Protein AF-A0A5K1GAY2-F1 (afdb_monomer_lite)

Sequence (49 aa):
ALKTRGNTPKYGLIFHSSFIGRASARNKGRLARYLANKCSIASRIDCFS

Secondary structure (DSSP, 8-state):
-TTTTPPPPS-GGGGGSHHHHTS-TTTHHHHHHHHHHHHHHHHHHHHH-

pLDDT: mean 93.5, std 3.13, range [79.31, 97.69]

Structure (mmCIF, N/CA/C/O backbone):
data_AF-A0A5K1GAY2-F1
#
_entry.id   AF-A0A5K1GAY2-F1
#
loop_
_atom_site.group_PDB
_atom_site.id
_atom_site.type_symbol
_atom_site.label_atom_id
_atom_site.label_alt_id
_atom_site.label_comp_id
_atom_site.label_asym_id
_atom_site.label_entity_id
_atom_site.label_seq_id
_atom_site.pdbx_PDB_ins_code
_atom_site.Cartn_x
_atom_site.Cartn_y
_atom_site.Cartn_z
_atom_site.occupancy
_atom_site.B_iso_or_equiv
_atom_site.auth_seq_id
_atom_site.auth_comp_id
_atom_site.auth_asym_i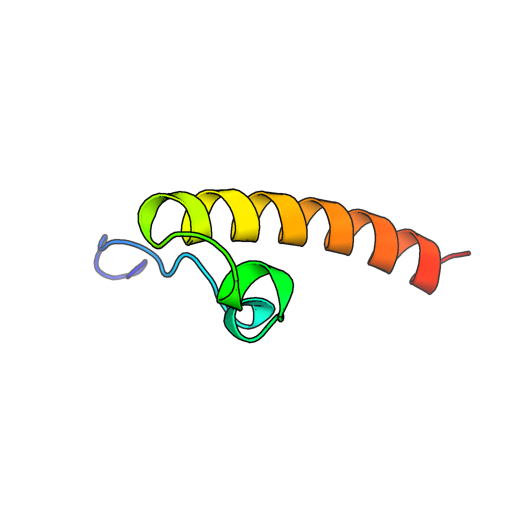d
_atom_site.auth_atom_id
_atom_site.pdbx_PDB_model_num
ATOM 1 N N . ALA A 1 1 ? -6.596 13.187 12.540 1.00 86.94 1 ALA A N 1
ATOM 2 C CA . ALA A 1 1 ? -5.420 12.336 12.830 1.00 86.94 1 ALA A CA 1
ATOM 3 C C . ALA A 1 1 ? -4.196 13.191 13.144 1.00 86.94 1 ALA A C 1
ATOM 5 O O . ALA A 1 1 ? -3.957 13.421 14.313 1.00 86.94 1 ALA A O 1
ATOM 6 N N . LEU A 1 2 ? -3.481 13.756 12.163 1.00 91.06 2 LEU A N 1
ATOM 7 C CA . LEU A 1 2 ? -2.239 14.505 12.440 1.00 91.06 2 LEU A CA 1
ATOM 8 C C . LEU A 1 2 ? -2.461 15.800 13.242 1.00 91.06 2 LEU A C 1
ATOM 10 O O . LEU A 1 2 ? -1.833 15.989 14.277 1.00 91.06 2 LEU A O 1
ATOM 14 N N . LYS A 1 3 ? -3.417 16.646 12.830 1.00 95.25 3 LYS A N 1
ATOM 15 C CA . LYS A 1 3 ? -3.752 17.897 13.545 1.00 95.25 3 LYS A CA 1
ATOM 16 C C . LYS A 1 3 ? -4.302 17.663 14.958 1.00 95.25 3 LYS A C 1
ATOM 18 O O . LYS A 1 3 ? -4.142 18.503 15.829 1.00 95.25 3 LYS A O 1
ATOM 23 N N . THR A 1 4 ? -4.928 16.510 15.179 1.00 94.00 4 THR A N 1
ATOM 24 C CA . THR A 1 4 ? -5.580 16.135 16.442 1.00 94.00 4 THR A CA 1
ATOM 25 C C . THR A 1 4 ? -4.763 15.129 17.263 1.00 94.00 4 THR A C 1
ATOM 27 O O . THR A 1 4 ? -5.300 14.554 18.202 1.00 94.00 4 THR A O 1
ATOM 30 N N . ARG A 1 5 ? -3.498 14.860 16.886 1.00 91.56 5 ARG A N 1
ATOM 31 C CA . ARG A 1 5 ? -2.608 13.837 17.489 1.00 91.56 5 ARG A CA 1
ATOM 32 C C . ARG A 1 5 ? -3.239 12.441 17.660 1.00 91.56 5 ARG A C 1
ATOM 34 O O . ARG A 1 5 ? -2.865 11.680 18.543 1.00 91.56 5 ARG A O 1
ATOM 41 N N . GLY A 1 6 ? -4.190 12.093 16.800 1.00 95.00 6 GLY A N 1
ATOM 42 C CA . GLY A 1 6 ? -4.823 10.776 16.765 1.00 95.00 6 GLY A CA 1
ATOM 43 C C . GLY A 1 6 ? -4.093 9.793 15.849 1.00 95.00 6 GLY A C 1
ATOM 44 O O . GLY A 1 6 ? -3.283 10.186 15.006 1.00 95.00 6 GLY A O 1
ATOM 45 N N . ASN A 1 7 ? -4.453 8.513 15.962 1.00 92.88 7 ASN A N 1
ATOM 46 C CA . ASN A 1 7 ? -3.911 7.446 15.122 1.00 92.88 7 ASN A CA 1
ATOM 47 C C . ASN A 1 7 ? -4.070 7.761 13.629 1.00 92.88 7 ASN A C 1
ATOM 49 O O . ASN A 1 7 ? -5.140 8.161 13.161 1.00 92.88 7 ASN A O 1
ATOM 53 N N . THR A 1 8 ? -2.991 7.575 12.875 1.00 93.75 8 THR A N 1
ATOM 54 C CA . THR A 1 8 ? -2.972 7.807 11.433 1.00 93.75 8 THR A CA 1
ATOM 55 C C . THR A 1 8 ? -3.536 6.607 10.666 1.00 93.75 8 THR A C 1
ATOM 57 O O . THR A 1 8 ? -3.428 5.461 11.120 1.00 93.75 8 THR A O 1
ATOM 60 N N . PRO A 1 9 ? -4.158 6.839 9.497 1.00 93.12 9 PRO A N 1
ATOM 61 C CA . PRO A 1 9 ? -4.636 5.752 8.650 1.00 93.12 9 PRO A CA 1
ATOM 62 C C . PRO A 1 9 ? -3.462 4.889 8.155 1.00 93.12 9 PRO A C 1
ATOM 64 O O . PRO A 1 9 ? -2.433 5.413 7.736 1.00 93.12 9 PRO A O 1
ATOM 67 N N . LYS A 1 10 ? -3.615 3.556 8.197 1.00 91.25 10 LYS A N 1
ATOM 68 C CA . LYS A 1 10 ? -2.537 2.591 7.881 1.00 91.25 10 LYS A CA 1
ATOM 69 C C . LYS A 1 10 ? -2.466 2.140 6.419 1.00 91.25 10 LYS A C 1
ATOM 71 O O . LYS A 1 10 ? -1.435 1.605 6.025 1.00 91.25 10 LYS A O 1
ATOM 76 N N . TYR A 1 11 ? -3.548 2.285 5.653 1.00 91.44 11 TYR A N 1
ATOM 77 C CA . TYR A 1 11 ? -3.702 1.587 4.369 1.00 91.44 11 TYR A CA 1
ATOM 78 C C . TYR A 1 11 ? -3.759 2.501 3.145 1.00 91.44 11 TYR A C 1
ATOM 80 O O . TYR A 1 11 ? -3.346 2.073 2.078 1.00 91.44 11 TYR A O 1
ATOM 88 N N . GLY A 1 12 ? -4.238 3.741 3.275 1.00 90.31 12 GLY A N 1
ATOM 89 C CA . GLY A 1 12 ? -4.362 4.661 2.139 1.00 90.31 12 GLY A CA 1
ATOM 90 C C . GLY A 1 12 ? -5.064 4.033 0.924 1.00 90.31 12 GLY A C 1
ATOM 91 O O . GLY A 1 12 ? -5.975 3.222 1.076 1.00 90.31 12 GLY A O 1
ATOM 92 N N . LEU A 1 13 ? -4.598 4.386 -0.277 1.00 92.44 13 LEU A N 1
ATOM 93 C CA . LEU A 1 13 ? -5.158 3.914 -1.552 1.00 92.44 13 LEU A CA 1
ATOM 94 C C . LEU A 1 13 ? -4.828 2.446 -1.867 1.00 92.44 13 LEU A C 1
ATOM 96 O O . LEU A 1 13 ? -5.559 1.791 -2.603 1.00 92.44 13 LEU A O 1
ATOM 100 N N . ILE A 1 14 ? -3.762 1.894 -1.277 1.00 93.56 14 ILE A N 1
ATOM 101 C CA . ILE A 1 14 ? -3.336 0.512 -1.544 1.00 93.56 14 ILE A CA 1
ATOM 102 C C . ILE A 1 14 ? -4.248 -0.531 -0.883 1.00 93.56 14 ILE A C 1
ATOM 104 O O . ILE A 1 14 ? -4.118 -1.714 -1.177 1.00 93.56 14 ILE A O 1
ATOM 108 N N . PHE A 1 15 ? -5.199 -0.129 -0.031 1.00 93.19 15 PHE A N 1
ATOM 109 C CA . PHE A 1 15 ? -6.097 -1.051 0.676 1.00 93.19 15 PHE A CA 1
ATOM 110 C C . PHE A 1 15 ? -6.893 -1.981 -0.251 1.00 93.19 15 PHE A C 1
ATOM 112 O O . PHE A 1 15 ? -7.133 -3.134 0.103 1.00 93.19 15 PHE A O 1
ATOM 119 N N . HIS A 1 16 ? -7.261 -1.494 -1.438 1.00 91.50 16 HIS A N 1
ATOM 120 C CA . HIS A 1 16 ? -8.017 -2.258 -2.435 1.00 91.50 16 HIS A CA 1
ATOM 121 C C . HIS A 1 16 ? -7.160 -3.258 -3.222 1.00 91.50 16 HIS A C 1
ATOM 123 O O . HIS A 1 16 ? -7.690 -4.025 -4.022 1.00 91.50 16 HIS A O 1
ATOM 129 N N . SER A 1 17 ? -5.846 -3.295 -2.987 1.00 91.88 17 SER A N 1
ATOM 130 C CA . SER A 1 17 ? -4.990 -4.333 -3.547 1.00 91.88 17 SER A CA 1
ATOM 131 C C . SER A 1 17 ? -5.443 -5.713 -3.069 1.00 91.88 17 SER A C 1
ATOM 133 O O . SER A 1 17 ? -5.624 -5.961 -1.871 1.00 91.88 17 SER A O 1
ATOM 135 N N . SER A 1 18 ? -5.541 -6.649 -4.009 1.00 92.25 18 SER A N 1
ATOM 136 C CA . SER A 1 18 ? -5.857 -8.055 -3.754 1.00 92.25 18 SER A CA 1
ATOM 137 C C . SER A 1 18 ? -4.911 -8.705 -2.732 1.00 92.25 18 SER A C 1
ATOM 139 O O . SER A 1 18 ? -5.347 -9.550 -1.949 1.00 92.25 18 SER A O 1
ATOM 141 N N . PHE A 1 19 ? -3.649 -8.265 -2.651 1.00 89.19 19 PHE A N 1
ATOM 142 C CA . PHE A 1 19 ? -2.689 -8.729 -1.643 1.00 89.19 19 PHE A CA 1
ATOM 143 C C . PHE A 1 19 ? -3.099 -8.354 -0.212 1.00 89.19 19 PHE A C 1
ATOM 145 O O . PHE A 1 19 ? -3.012 -9.183 0.693 1.00 89.19 19 PHE A O 1
ATOM 152 N N . ILE A 1 20 ? -3.579 -7.127 0.004 1.00 93.38 20 ILE A N 1
ATOM 153 C CA . ILE A 1 20 ? -4.009 -6.653 1.329 1.00 93.38 20 ILE A CA 1
ATOM 154 C C . ILE A 1 20 ? -5.383 -7.223 1.692 1.00 93.38 20 ILE A C 1
ATOM 156 O O . ILE A 1 20 ? -5.606 -7.584 2.850 1.00 93.38 20 ILE A O 1
ATOM 160 N N . GLY A 1 21 ? -6.279 -7.371 0.711 1.00 91.69 21 GLY A N 1
ATOM 161 C CA . GLY A 1 21 ? -7.599 -7.977 0.903 1.00 91.69 21 GLY A CA 1
ATOM 162 C C . GLY A 1 21 ? -7.534 -9.408 1.450 1.00 91.69 21 GLY A C 1
ATOM 163 O O . GLY A 1 21 ? -8.301 -9.748 2.349 1.00 91.69 21 GLY A O 1
ATOM 164 N N . ARG A 1 22 ? -6.567 -10.206 0.975 1.00 93.12 22 ARG A N 1
ATOM 165 C CA . ARG A 1 22 ? -6.354 -11.611 1.374 1.00 93.12 22 ARG A CA 1
ATOM 166 C C . ARG A 1 22 ? -5.638 -11.794 2.718 1.00 93.12 22 ARG A C 1
ATOM 168 O O . ARG A 1 22 ? -5.637 -12.894 3.262 1.00 93.12 22 ARG A O 1
ATOM 175 N N . ALA A 1 23 ? -5.005 -10.757 3.263 1.00 92.38 23 ALA A N 1
ATOM 176 C CA . ALA A 1 23 ? -4.245 -10.873 4.504 1.00 92.38 23 ALA A CA 1
ATOM 177 C C . ALA A 1 23 ? -5.150 -10.942 5.745 1.00 92.38 23 ALA A C 1
ATOM 179 O O . ALA A 1 23 ? -6.194 -10.290 5.814 1.00 92.38 23 ALA A O 1
ATOM 180 N N . SER A 1 24 ? -4.706 -11.664 6.780 1.00 92.88 24 SER A N 1
ATOM 181 C CA . SER A 1 24 ? -5.399 -11.687 8.073 1.00 92.88 24 SER A CA 1
ATOM 182 C C . SER A 1 24 ? -5.467 -10.286 8.693 1.00 92.88 24 SER A C 1
ATOM 184 O O . SER A 1 24 ? -4.549 -9.477 8.533 1.00 92.88 24 SER A O 1
ATOM 186 N N . ALA A 1 25 ? -6.540 -9.986 9.434 1.00 89.81 25 ALA A N 1
ATOM 187 C CA . ALA A 1 25 ? -6.802 -8.645 9.972 1.00 89.81 25 ALA A CA 1
ATOM 188 C C . ALA A 1 25 ? -5.622 -8.066 10.781 1.00 89.81 25 ALA A C 1
ATOM 190 O O . ALA A 1 25 ? -5.291 -6.889 10.640 1.00 89.81 25 ALA A O 1
ATOM 191 N N . ARG A 1 26 ? -4.925 -8.912 11.555 1.00 91.44 26 ARG A N 1
ATOM 192 C CA . ARG A 1 26 ? -3.721 -8.541 12.319 1.00 91.44 26 ARG A CA 1
ATOM 193 C C . ARG A 1 26 ? -2.547 -8.129 11.421 1.00 91.44 26 ARG A C 1
ATOM 195 O O . ARG A 1 26 ? -1.775 -7.242 11.782 1.00 91.44 26 ARG A O 1
ATOM 202 N N . ASN A 1 27 ? -2.412 -8.758 10.255 1.00 93.44 27 ASN A N 1
ATOM 203 C CA . ASN A 1 27 ? -1.260 -8.601 9.369 1.00 93.44 27 ASN A CA 1
ATOM 204 C C . ASN A 1 27 ? -1.471 -7.574 8.256 1.00 93.44 27 ASN A C 1
ATOM 206 O O . ASN A 1 27 ? -0.476 -7.100 7.707 1.00 93.44 27 ASN A O 1
ATOM 210 N N . LYS A 1 28 ? -2.716 -7.164 7.970 1.00 93.88 28 LYS A N 1
ATOM 211 C CA . LYS A 1 28 ? -3.030 -6.159 6.937 1.00 93.88 28 LYS A CA 1
ATOM 212 C C . LYS A 1 28 ? -2.136 -4.923 7.038 1.00 93.88 28 LYS A C 1
ATOM 214 O O . LYS A 1 28 ? -1.605 -4.465 6.033 1.00 93.88 28 LYS A O 1
ATOM 219 N N . GLY A 1 29 ? -1.914 -4.403 8.250 1.00 93.88 29 GLY A N 1
ATOM 220 C CA . GLY A 1 29 ? -1.090 -3.202 8.459 1.00 93.88 29 GLY A CA 1
ATOM 221 C C . GLY A 1 29 ? 0.392 -3.410 8.146 1.00 93.88 29 GLY A C 1
ATOM 222 O O . GLY A 1 29 ? 1.045 -2.517 7.610 1.00 93.88 29 GLY A O 1
ATOM 223 N N . ARG A 1 30 ? 0.928 -4.595 8.459 1.00 94.06 30 ARG A N 1
ATOM 224 C CA . ARG A 1 30 ? 2.325 -4.945 8.162 1.00 94.06 30 ARG A CA 1
ATOM 225 C C . ARG A 1 30 ? 2.507 -5.172 6.664 1.00 94.06 30 ARG A C 1
ATOM 227 O O . ARG A 1 30 ? 3.463 -4.659 6.089 1.00 94.06 30 ARG A O 1
ATOM 234 N N . LEU A 1 31 ? 1.560 -5.873 6.039 1.00 94.94 31 LEU A N 1
ATOM 235 C CA . LEU A 1 31 ? 1.597 -6.154 4.609 1.00 94.94 31 LEU A CA 1
ATOM 236 C C . LEU A 1 31 ? 1.458 -4.877 3.774 1.00 94.94 31 LEU A C 1
ATOM 238 O O . LEU A 1 31 ? 2.210 -4.704 2.824 1.00 94.94 31 LEU A O 1
ATOM 242 N N . ALA A 1 32 ? 0.579 -3.949 4.164 1.00 95.44 32 ALA A N 1
ATOM 243 C CA . ALA A 1 32 ? 0.433 -2.668 3.475 1.00 95.44 32 ALA A CA 1
ATOM 244 C C . ALA A 1 32 ? 1.734 -1.853 3.461 1.00 95.44 32 ALA A C 1
ATOM 246 O O . ALA A 1 32 ? 2.123 -1.327 2.422 1.00 95.44 32 ALA A O 1
ATOM 247 N N . ARG A 1 33 ? 2.463 -1.818 4.584 1.00 96.00 33 ARG A N 1
ATOM 248 C CA . ARG A 1 33 ? 3.774 -1.156 4.649 1.00 96.00 33 ARG A CA 1
ATOM 249 C C . ARG A 1 33 ? 4.815 -1.837 3.761 1.00 96.00 33 ARG A C 1
ATOM 251 O O . ARG A 1 33 ? 5.563 -1.158 3.067 1.00 96.00 33 ARG A O 1
ATOM 258 N N . TYR A 1 34 ? 4.862 -3.167 3.788 1.00 95.25 34 TYR A N 1
ATOM 259 C CA . TYR A 1 34 ? 5.787 -3.931 2.954 1.00 95.25 34 TYR A CA 1
ATOM 260 C C . TYR A 1 34 ? 5.520 -3.700 1.461 1.00 95.25 34 TYR A C 1
ATOM 262 O O . TYR A 1 34 ? 6.449 -3.409 0.709 1.00 95.25 34 TYR A O 1
ATOM 270 N N . LEU A 1 35 ? 4.248 -3.755 1.055 1.00 95.25 35 LEU A N 1
ATOM 271 C CA . LEU A 1 35 ? 3.826 -3.522 -0.321 1.00 95.25 35 LEU A CA 1
ATOM 272 C C . LEU A 1 35 ? 4.179 -2.107 -0.790 1.00 95.25 35 LEU A C 1
ATOM 274 O O . LEU A 1 35 ? 4.786 -1.964 -1.845 1.00 95.25 35 LEU A O 1
ATOM 278 N N . ALA A 1 36 ? 3.879 -1.077 0.009 1.00 96.25 36 ALA A N 1
ATOM 279 C CA . ALA A 1 36 ? 4.207 0.310 -0.325 1.00 96.25 36 ALA A CA 1
ATOM 280 C C . ALA A 1 36 ? 5.707 0.505 -0.611 1.00 96.25 36 ALA A C 1
ATOM 282 O O . ALA A 1 36 ? 6.074 1.170 -1.578 1.00 96.25 36 ALA A O 1
ATOM 283 N N . ASN A 1 37 ? 6.579 -0.123 0.185 1.00 96.69 37 ASN A N 1
ATOM 284 C CA . ASN A 1 37 ? 8.026 -0.048 -0.021 1.00 96.69 37 ASN A CA 1
ATOM 285 C C . ASN A 1 37 ? 8.464 -0.718 -1.329 1.00 96.69 37 ASN A C 1
ATOM 287 O O . ASN A 1 37 ? 9.313 -0.178 -2.035 1.00 96.69 37 ASN A O 1
ATOM 291 N N . LYS A 1 38 ? 7.893 -1.881 -1.667 1.00 96.38 38 LYS A N 1
ATOM 292 C CA . LYS A 1 38 ? 8.202 -2.570 -2.929 1.00 96.38 38 LYS A CA 1
ATOM 293 C C . LYS A 1 38 ? 7.682 -1.794 -4.137 1.00 96.38 38 LYS A C 1
ATOM 295 O O . LYS A 1 38 ? 8.433 -1.614 -5.090 1.00 96.38 38 LYS A O 1
ATOM 300 N N . CYS A 1 39 ? 6.461 -1.266 -4.057 1.00 95.19 39 CYS A N 1
ATOM 301 C CA . CYS A 1 39 ? 5.896 -0.410 -5.096 1.00 95.19 39 CYS A CA 1
ATOM 302 C C . CYS A 1 39 ? 6.731 0.853 -5.315 1.00 95.19 39 CYS A C 1
ATOM 304 O O . CYS A 1 39 ? 6.968 1.190 -6.461 1.00 95.19 39 CYS A O 1
ATOM 306 N N . SER A 1 40 ? 7.231 1.505 -4.260 1.00 96.38 40 SER A N 1
ATOM 307 C CA . SER A 1 40 ? 8.069 2.711 -4.384 1.00 96.38 40 SER A CA 1
ATOM 308 C C . SER A 1 40 ? 9.362 2.469 -5.176 1.00 96.38 40 SER A C 1
ATOM 310 O O . SER A 1 40 ? 9.789 3.321 -5.952 1.00 96.38 40 SER A O 1
ATOM 312 N N . ILE A 1 41 ? 9.985 1.297 -5.008 1.00 96.81 41 ILE A N 1
ATOM 313 C CA . ILE A 1 41 ? 11.179 0.923 -5.779 1.00 96.81 41 ILE A CA 1
ATOM 314 C C . ILE A 1 41 ? 10.786 0.618 -7.226 1.00 96.81 41 ILE A C 1
ATOM 316 O O . ILE A 1 41 ? 11.373 1.183 -8.144 1.00 96.81 41 ILE A O 1
ATOM 320 N N . ALA A 1 42 ? 9.768 -0.225 -7.422 1.00 97.25 42 ALA A N 1
ATOM 321 C CA . ALA A 1 42 ? 9.298 -0.609 -8.750 1.00 97.25 42 ALA A CA 1
ATOM 322 C C . ALA A 1 42 ? 8.857 0.607 -9.579 1.00 97.25 42 ALA A C 1
ATOM 324 O O . ALA A 1 42 ? 9.277 0.738 -10.719 1.00 97.25 42 ALA A O 1
ATOM 325 N N . SER A 1 43 ? 8.109 1.545 -8.988 1.00 97.00 43 SER A N 1
ATOM 326 C CA . SER A 1 43 ? 7.638 2.752 -9.674 1.00 97.00 43 SER A CA 1
ATOM 327 C C . SER A 1 43 ? 8.771 3.681 -10.102 1.00 97.00 43 SER A C 1
ATOM 329 O O . SER A 1 43 ? 8.622 4.413 -11.068 1.00 97.00 43 SER A O 1
ATOM 331 N N . ARG A 1 44 ? 9.899 3.698 -9.378 1.00 97.44 44 ARG A N 1
ATOM 332 C CA . ARG A 1 44 ? 11.072 4.489 -9.784 1.00 97.44 44 ARG A CA 1
ATOM 333 C C . ARG A 1 44 ? 11.798 3.840 -10.951 1.00 97.44 44 ARG A C 1
ATOM 335 O O . ARG A 1 44 ? 12.201 4.549 -11.858 1.00 97.44 44 ARG A O 1
ATOM 342 N N . ILE A 1 45 ? 11.951 2.518 -10.922 1.00 97.69 45 ILE A N 1
ATOM 343 C CA . ILE A 1 45 ? 12.561 1.782 -12.033 1.00 97.69 45 ILE A CA 1
ATOM 344 C C . ILE A 1 45 ? 11.705 1.958 -13.290 1.00 97.69 45 ILE A C 1
ATOM 346 O O . ILE A 1 45 ? 12.230 2.365 -14.310 1.00 97.69 45 ILE A O 1
ATOM 350 N N . ASP A 1 46 ? 10.392 1.756 -13.188 1.00 97.25 46 ASP A N 1
ATOM 351 C CA . ASP A 1 46 ? 9.452 1.871 -14.314 1.00 97.25 46 ASP A CA 1
ATOM 352 C C . ASP A 1 46 ? 9.392 3.287 -14.920 1.00 97.25 46 ASP A C 1
ATOM 354 O O . ASP A 1 46 ? 9.135 3.455 -16.103 1.00 97.25 46 ASP A O 1
ATOM 358 N N . CYS A 1 47 ? 9.646 4.323 -14.114 1.00 96.56 47 CYS A N 1
ATOM 359 C CA . CYS A 1 47 ? 9.592 5.718 -14.557 1.00 96.56 47 CYS A CA 1
ATOM 360 C C . CYS A 1 47 ? 10.899 6.213 -15.207 1.00 96.56 47 CYS A C 1
ATOM 362 O O . CYS A 1 47 ? 10.859 7.096 -16.060 1.00 96.56 47 CYS A O 1
ATOM 364 N N . PHE A 1 48 ? 12.056 5.701 -14.771 1.00 94.06 48 PHE A N 1
ATOM 365 C CA . PHE A 1 48 ? 13.377 6.222 -15.162 1.00 94.06 48 PHE A CA 1
ATOM 366 C C . PHE A 1 48 ? 14.231 5.245 -15.974 1.00 94.06 48 PHE A C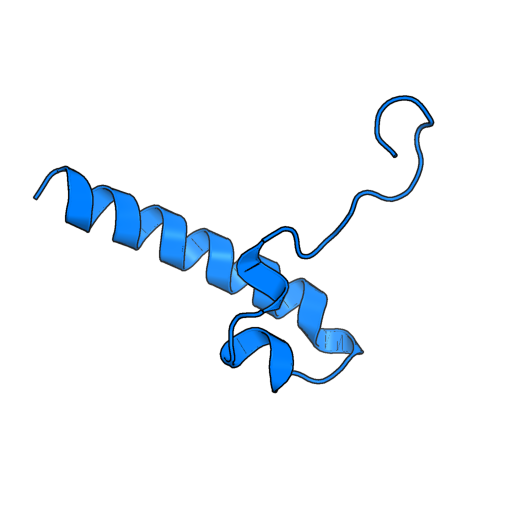 1
ATOM 368 O O . PHE A 1 48 ? 15.343 5.612 -16.359 1.00 94.06 48 PHE A O 1
ATOM 375 N N . SER A 1 49 ? 13.763 4.014 -16.173 1.00 79.31 49 SER A N 1
ATOM 376 C CA . SER A 1 49 ? 14.461 2.991 -16.951 1.00 79.31 49 SER A CA 1
ATOM 377 C C . SER A 1 49 ? 13.902 2.838 -18.356 1.00 79.31 49 SER A C 1
ATOM 379 O O . SER A 1 49 ? 12.762 3.280 -18.610 1.00 79.31 49 SER A O 1
#

Foldseek 3Di:
DVVVPDDDDQAPPNCPPPQLVPDDPVCSSVSNVVVVVVVVVVVVVVVPD

Organism: NCBI:txid210225

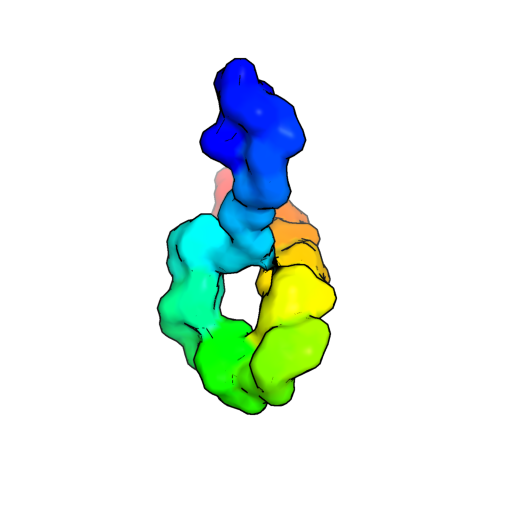InterPro domains:
  IPR002687 Nop domain [PF01798] (1-48)
  IPR002687 Nop domain [PS51358] (1-49)
  IPR036070 Nop domain superfamily [SSF89124] (1-49)
  IPR042239 Nop, C-terminal domain [G3DSA:1.10.246.90] (1-49)
  IPR045056 Nucleolar protein Nop56/Nop58 [PTHR10894] (1-49)

Radius of gyration: 13.19 Å; chains: 1; bounding box: 22×30×34 Å

=== Feature glossary ===
The record interleaves many kinds of information about one protein. Here is each kind framed as the question it answers.

Q: What does the local fold look like, residue by residue?
A: A 3Di character summarizes, for each residue, the relative orientation of the Cα frame of its nearest spatial neighbor. Because it encodes fold topology rather than chemistry, 3Di alignments detect remote structural similarity that sequence alignment misses.

Q: Which residues are in helices, strands, or loops?
A: Secondary structure is the local, repeating backbone conformation. DSSP classifies it into eight states by reading the hydrogen-bond network: three helix types (H, G, I), two β types (E, B), two non-regular types (T, S), and unstructured coil (-).

Q: How big and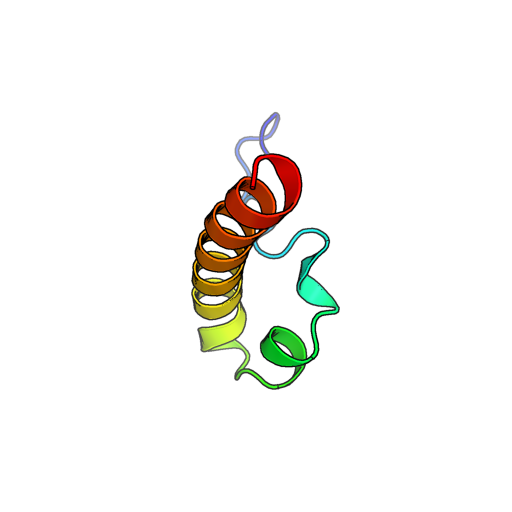 how compact is the whole molecule?
A: Three whole-structure scalars: the radius of gyration (RMS distance of Cα from centroid, in Å), the count of Cα–Cα contacts (pairs closer than 8 Å and separated by more than four residues in sequence — i.e. tertiary, not local, contacts), and the bounding-box dimensions. Together they distinguish compact globular folds from extended fibres or disordered chains.

Q: How confident is the AlphaFold model at each residue?
A: For AlphaFold models, the B-factor field carries pLDDT — the model's own estimate of local accuracy on a 0–100 scale. Regions with pLDDT<50 should be treated as essentially unmodeled; they often correspond to intrinsically disordered segments.

Q: What family and function is it annotated with?
A: Functional annotations link the protein to curated databases. InterPro entries identify conserved domains and families by matching the sequence against member-database signatures (Pfam, PROSITE, CDD, …). Gene Ontology (GO) terms describe molecular function, biological process, and cellular component in a controlled vocabulary. CATH places the structure in a hierarchical 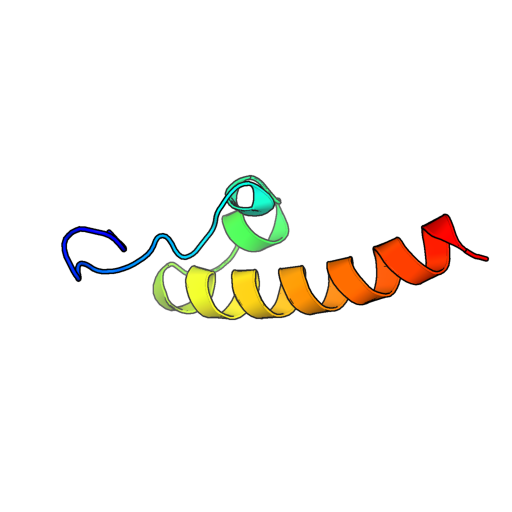fold classification (Class/Architecture/Topology/Homologous-superfamily). The organism is the source species.

Q: What known structures does this most resemble?
A: Nearest PDB neighbors are the top structural matches found by Foldseek when searching this structure against the entire Protein Data Bank. Each hit reports a TM-score (0 to 1; >0.5 almost always implies the same fold) and an E-value. These are *structural* homologs — they may share no detectable sequence similarity.

Q: Which residues are buried vs exposed?
A: Solvent-accessible surface area (SASA) is the area in Å² traced out by the centre of a 1.4 Å probe sphere (a water molecule) rolled over the protein's v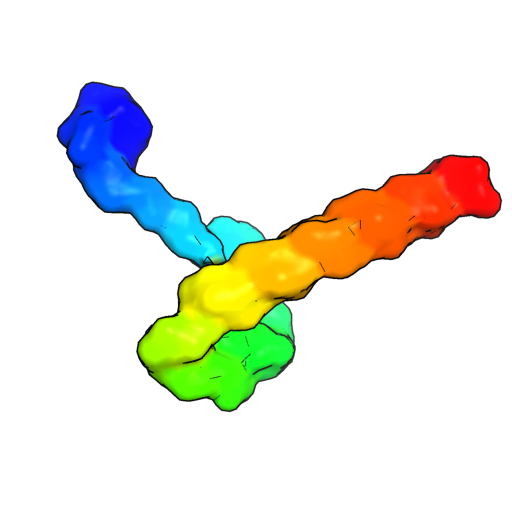an der Waals surface (Shrake–Rupley / Lee–Richards construction). Buried residues have near-zero SASA; fully exposed residues can exceed 200 Å². The total SASA scales roughly with the number of surface residues.

Q: What are the backbone torsion angles?
A: φ (phi) and ψ (psi) are the two rotatable backbone dihedrals per residue: φ is the C(i-1)–N–Cα–C torsion, ψ is the N–Cα–C–N(i+1) torsion, both in degrees on (−180°, 180°]. α-helical residues cluster near (−60°, −45°); β-strand residues near (−120°, +130°). A Ramachandran plot is simply a scatter of (φ, ψ) for every residue.

Q: Are the domains correctly placed relative to each other?
A: Predicted aligned error is AlphaFold's pairwise confidence. Unlike pLDDT (per-residue), PAE is per-residue-pair and captures whether two parts of the structure are correctly placed relative to each other. Units are ångströms of expected positional error.

Q: What if only a Cα trace is available?
A: P-SEA three-state annotation labels each residue as helix, strand, or coil based purely on the geometry of the Cα trace. It serves as a fallback when the full backbone (and thus DSSP) is unavailable.

Q: What is the amino-acid chain?
A: This is the polypeptide sequence — one letter per residue, N-terminus first. Length ranges from a few dozen residues for small domains to over a thousand for large multi-domain proteins.

Q: What do the rendered images show?
A: The six renders are orthographic views along the three Cartesian axes in both directions. Representation (cartoon, sticks, or surface) and color scheme (sequence-rainbow or by-chain) vary across proteins so the training set covers all the common visualization conventions.

Q: What do the diagnostic plots show?
A: Plot images: a contact map (which residues are close in 3D, as an N×N binary image), a Ramachandran scatter (backbone torsion angles, revealing secondary-structure composition at a glance), and — for AlphaFold structures — a PAE heatmap (pairwise prediction confidence).

Q: How mobile is each atom in the crystal?
A: B-factor (Debye–Waller factor) reflects atomic displacement in the crystal lattice. It is an experimental observable (units Å²), not a prediction; low values mean the atom is pinned down, high values mean it moves or is heterogeneous across the crystal.

Q: Where is each backbone atom in 3D?
A: The mmCIF table is the protein's shape written out atom by atom. For each backbone N, Cα, C, and carbonyl O, it records an (x, y, z) coordinate triple in Å plus the residue type, chain letter, and residue number.